Protein AF-A0A9D9EZB7-F1 (afdb_monomer)

Secondary structure (DSSP, 8-state):
------------GGGHHHHHHHHHHHHHH-SS---SSPPPHHHHHHHHHHHHHHHHHHHHHHHT-

Sequence (65 aa):
MEDNETIVRKAGPDDAESLVAIYSHYVENTAVSFEYVTPSVQEFRSRATASNFSIQQHIEEIMLR

Organism: NCBI:txid2840766

Nearest PDB structures (foldseek):
  5jtf-assembly1_B  TM=9.692E-01  e=9.607E-03  Pseudomonas putida KT2440
  5dwn-assembly2_C  TM=8.667E-01  e=2.601E-02  Brucella ovis ATCC 25840
  3dr8-assembly1_A  TM=8.916E-01  e=2.841E-01  unclassified
  2jlm-assembly1_C  TM=8.641E-01  e=5.898E-01  Acinetobacter baylyi
  2jlm-assembly1_B  TM=7.708E-01  e=3.705E-01  Acinetobacter baylyi

pLDDT: mean 83.45, std 16.84, range [51.09, 97.75]

Structure (mmCIF, N/CA/C/O backbone):
data_AF-A0A9D9EZB7-F1
#
_entry.id   AF-A0A9D9EZB7-F1
#
loop_
_atom_site.group_PDB
_atom_site.id
_atom_site.type_symbol
_atom_site.label_atom_id
_atom_site.label_alt_id
_atom_site.label_comp_id
_atom_site.label_asym_id
_atom_site.label_entity_id
_atom_site.label_seq_id
_atom_site.pdbx_PDB_ins_code
_atom_site.Cartn_x
_atom_site.Cartn_y
_atom_site.Cartn_z
_atom_site.occupancy
_atom_site.B_iso_or_equiv
_atom_site.auth_seq_id
_atom_site.auth_comp_id
_atom_site.auth_asym_id
_atom_site.auth_atom_id
_atom_site.pdbx_PDB_model_num
ATOM 1 N N . MET A 1 1 ? 8.833 -28.777 -12.226 1.00 52.62 1 MET A N 1
ATOM 2 C CA . MET A 1 1 ? 8.218 -27.491 -11.854 1.00 52.62 1 MET A CA 1
ATOM 3 C C . MET A 1 1 ? 8.940 -26.472 -12.698 1.00 52.62 1 MET A C 1
ATOM 5 O O . MET A 1 1 ? 10.159 -26.537 -12.743 1.00 52.62 1 MET A O 1
ATOM 9 N N . GLU A 1 2 ? 8.214 -25.708 -13.499 1.00 66.06 2 GLU A N 1
ATOM 10 C CA . GLU A 1 2 ? 8.821 -24.681 -14.345 1.00 66.06 2 GLU A CA 1
ATOM 11 C C . GLU A 1 2 ? 9.397 -23.614 -13.407 1.00 66.06 2 GLU A C 1
ATOM 13 O O . GLU A 1 2 ? 8.665 -23.096 -12.560 1.00 66.06 2 GLU A O 1
ATOM 18 N N . ASP A 1 3 ? 10.707 -23.368 -13.477 1.00 65.69 3 ASP A N 1
ATOM 19 C CA . ASP A 1 3 ? 11.339 -22.275 -12.739 1.00 65.69 3 ASP A CA 1
ATOM 20 C C . ASP A 1 3 ? 10.799 -20.973 -13.327 1.00 65.69 3 ASP A C 1
ATOM 22 O O . ASP A 1 3 ? 11.244 -20.504 -14.373 1.00 65.69 3 ASP A O 1
ATOM 26 N N . ASN A 1 4 ? 9.770 -20.423 -12.686 1.00 74.25 4 ASN A N 1
ATOM 27 C CA . ASN A 1 4 ? 9.230 -19.133 -13.070 1.00 74.25 4 ASN A CA 1
ATOM 28 C C . ASN A 1 4 ? 10.234 -18.073 -12.610 1.00 74.25 4 ASN A C 1
ATOM 30 O O . ASN A 1 4 ? 10.329 -17.762 -11.418 1.00 74.25 4 ASN A O 1
ATOM 34 N N . GLU A 1 5 ? 11.039 -17.590 -13.551 1.00 84.50 5 GLU A N 1
ATOM 35 C CA . GLU A 1 5 ? 12.090 -16.613 -13.299 1.00 84.50 5 GLU A CA 1
ATOM 36 C C . GLU A 1 5 ? 11.516 -15.406 -12.540 1.00 84.50 5 GLU A C 1
ATOM 38 O O . GLU A 1 5 ? 10.659 -14.670 -13.030 1.00 84.50 5 GLU A O 1
ATOM 43 N N . THR A 1 6 ? 11.955 -15.224 -11.293 1.00 88.00 6 THR A N 1
ATOM 44 C CA . THR A 1 6 ? 11.491 -14.127 -10.440 1.00 88.00 6 THR A CA 1
ATOM 45 C C . THR A 1 6 ? 12.357 -12.901 -10.689 1.00 88.00 6 THR A C 1
ATOM 47 O O . THR A 1 6 ? 13.510 -12.842 -10.266 1.00 88.00 6 THR A O 1
ATOM 50 N N . ILE A 1 7 ? 11.794 -11.905 -11.370 1.00 91.88 7 ILE A N 1
ATOM 51 C CA . ILE A 1 7 ? 12.493 -10.666 -11.717 1.00 91.88 7 ILE A CA 1
ATOM 52 C C . ILE A 1 7 ? 12.227 -9.607 -10.642 1.00 91.88 7 ILE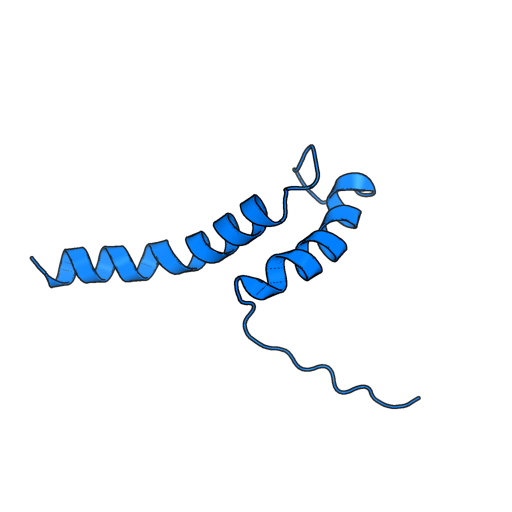 A C 1
ATOM 54 O O . ILE A 1 7 ? 11.081 -9.237 -10.387 1.00 91.88 7 ILE A O 1
ATOM 58 N N . VAL A 1 8 ? 13.293 -9.068 -10.043 1.00 92.69 8 VAL A N 1
ATOM 59 C CA . VAL A 1 8 ? 13.217 -7.923 -9.121 1.00 92.69 8 VAL A CA 1
ATOM 60 C C . VAL A 1 8 ? 13.497 -6.632 -9.889 1.00 92.69 8 VAL A C 1
ATOM 62 O O . VAL A 1 8 ? 14.520 -6.505 -10.557 1.00 92.69 8 VAL A O 1
ATOM 65 N N . ARG A 1 9 ? 12.601 -5.646 -9.771 1.00 94.12 9 ARG A N 1
ATOM 66 C CA . ARG A 1 9 ? 12.741 -4.314 -10.381 1.00 94.12 9 ARG A CA 1
ATOM 67 C C . ARG A 1 9 ? 12.340 -3.210 -9.407 1.00 94.12 9 ARG A C 1
ATOM 69 O O . ARG A 1 9 ? 11.691 -3.469 -8.397 1.00 94.12 9 ARG A O 1
ATOM 76 N N . LYS A 1 10 ? 12.682 -1.961 -9.734 1.00 91.06 10 LYS A N 1
ATOM 77 C CA . LYS A 1 10 ? 12.206 -0.796 -8.977 1.00 91.06 10 LYS A CA 1
ATOM 78 C C . LYS A 1 10 ? 10.676 -0.703 -9.072 1.00 91.06 10 LYS A C 1
ATOM 80 O O . LYS A 1 10 ? 10.119 -0.797 -10.169 1.00 91.06 10 LYS A O 1
ATOM 85 N N . ALA A 1 11 ? 10.027 -0.512 -7.927 1.00 90.19 11 ALA A N 1
ATOM 86 C CA . ALA A 1 11 ? 8.597 -0.245 -7.855 1.00 90.19 11 ALA A CA 1
A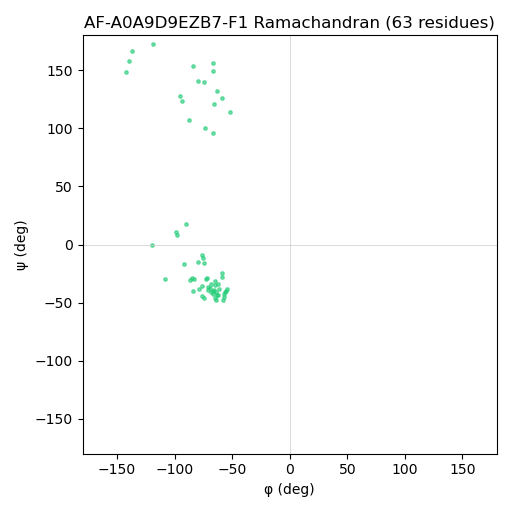TOM 87 C C . ALA A 1 11 ? 8.294 1.195 -8.299 1.00 90.19 11 ALA A C 1
ATOM 89 O O . ALA A 1 11 ? 9.037 2.128 -7.970 1.00 90.19 11 ALA A O 1
ATOM 90 N N . GLY A 1 12 ? 7.213 1.363 -9.054 1.00 90.12 12 GLY A N 1
ATOM 91 C CA . GLY A 1 12 ? 6.698 2.647 -9.513 1.00 90.12 12 GLY A CA 1
ATOM 92 C C . GLY A 1 12 ? 5.283 2.928 -8.996 1.00 90.12 12 GLY A C 1
ATOM 93 O O . GLY A 1 12 ? 4.649 2.052 -8.411 1.00 90.12 12 GLY A O 1
ATOM 94 N N . PRO A 1 13 ? 4.751 4.142 -9.227 1.00 90.69 13 PRO A N 1
ATOM 95 C CA . PRO A 1 13 ? 3.407 4.524 -8.779 1.00 90.69 13 PRO A CA 1
ATOM 96 C C . PRO A 1 13 ? 2.291 3.628 -9.332 1.00 90.69 13 PRO A C 1
ATOM 98 O O . PRO A 1 13 ? 1.254 3.470 -8.691 1.00 90.69 13 PRO A O 1
ATOM 101 N N . ASP A 1 14 ? 2.500 3.031 -10.505 1.00 94.00 14 ASP A N 1
ATOM 102 C CA . ASP A 1 14 ? 1.522 2.146 -11.142 1.00 94.00 14 ASP A CA 1
ATOM 103 C C . ASP A 1 14 ? 1.433 0.765 -10.487 1.00 94.00 14 ASP A C 1
ATOM 105 O O . ASP A 1 14 ? 0.417 0.092 -10.625 1.00 94.00 14 ASP A O 1
ATOM 109 N N . ASP A 1 15 ? 2.424 0.386 -9.676 1.00 95.50 15 ASP A N 1
ATOM 110 C CA . ASP A 1 15 ? 2.377 -0.848 -8.889 1.00 95.50 15 ASP A CA 1
ATOM 111 C C . ASP A 1 15 ? 1.463 -0.721 -7.654 1.00 95.50 15 ASP A C 1
ATOM 113 O O . ASP A 1 15 ? 1.185 -1.717 -6.987 1.00 95.50 15 ASP A O 1
ATOM 117 N N . ALA A 1 16 ? 0.980 0.488 -7.329 1.00 95.62 16 ALA A N 1
ATOM 118 C CA . ALA A 1 16 ? 0.268 0.773 -6.081 1.00 95.62 16 ALA A CA 1
ATOM 119 C C . ALA A 1 16 ? -0.965 -0.114 -5.861 1.00 95.62 16 ALA A C 1
ATOM 121 O O . ALA A 1 16 ? -1.184 -0.570 -4.745 1.00 95.62 16 ALA A O 1
ATOM 122 N N . GLU A 1 17 ? -1.753 -0.389 -6.900 1.00 97.44 17 GLU A N 1
ATOM 123 C CA . GLU A 1 17 ? -2.945 -1.237 -6.773 1.00 97.44 17 GLU A CA 1
ATOM 124 C C . GLU A 1 17 ? -2.577 -2.673 -6.378 1.00 97.44 17 GLU A C 1
ATOM 126 O O . GLU A 1 17 ? -3.118 -3.218 -5.417 1.00 97.44 17 GLU A O 1
ATOM 131 N N . SER A 1 18 ? -1.588 -3.254 -7.063 1.00 96.56 18 SER A N 1
ATOM 132 C CA . SER A 1 18 ? -1.110 -4.611 -6.775 1.00 96.56 18 SER A CA 1
ATOM 133 C C . SER A 1 18 ? -0.454 -4.700 -5.396 1.00 96.56 18 SER A C 1
ATOM 135 O O . SER A 1 18 ? -0.667 -5.665 -4.663 1.00 96.56 18 SER A O 1
ATOM 137 N N . LEU A 1 19 ? 0.311 -3.677 -5.007 1.00 96.00 19 LEU A N 1
ATOM 138 C CA . LEU A 1 19 ? 0.941 -3.613 -3.689 1.00 96.00 19 LEU A CA 1
ATOM 139 C C . LEU A 1 19 ? -0.092 -3.472 -2.566 1.00 96.00 19 LEU A C 1
ATOM 141 O O . LEU A 1 19 ? 0.051 -4.143 -1.548 1.00 96.00 19 LEU A O 1
ATOM 145 N N . VAL A 1 20 ? -1.148 -2.671 -2.751 1.00 97.56 20 VAL A N 1
ATOM 146 C CA . VAL A 1 20 ? -2.249 -2.556 -1.778 1.00 97.56 20 VAL A CA 1
ATOM 147 C C . VAL A 1 20 ? -2.990 -3.880 -1.627 1.00 97.56 20 VAL A C 1
ATOM 149 O O . VAL A 1 20 ? -3.284 -4.266 -0.500 1.00 97.56 20 VAL A O 1
ATOM 152 N N . ALA A 1 21 ? -3.234 -4.611 -2.717 1.00 97.38 21 ALA A N 1
ATOM 153 C CA . ALA A 1 21 ? -3.893 -5.917 -2.656 1.00 97.38 21 ALA A CA 1
ATOM 154 C C . ALA A 1 21 ? -3.091 -6.963 -1.856 1.00 97.38 21 ALA A C 1
ATOM 156 O O . ALA A 1 21 ? -3.678 -7.804 -1.181 1.00 97.38 21 ALA A O 1
ATOM 157 N N . ILE A 1 22 ? -1.756 -6.908 -1.906 1.00 96.75 22 ILE A N 1
ATOM 158 C CA . ILE A 1 22 ? -0.887 -7.751 -1.069 1.00 96.75 22 ILE A CA 1
ATOM 159 C C . ILE A 1 22 ? -0.859 -7.225 0.374 1.00 96.75 22 ILE A C 1
ATOM 161 O O . ILE A 1 22 ? -0.938 -7.995 1.330 1.00 96.75 22 ILE A O 1
ATOM 165 N N . TYR A 1 23 ? -0.732 -5.906 0.537 1.00 96.44 23 TYR A N 1
ATOM 166 C CA . TYR A 1 23 ? -0.572 -5.256 1.834 1.00 96.44 23 TYR A CA 1
ATOM 167 C C . TYR A 1 23 ? -1.829 -5.339 2.710 1.00 96.44 23 TYR A C 1
ATOM 169 O O . TYR A 1 23 ? -1.700 -5.495 3.924 1.00 96.44 23 TYR A O 1
ATOM 177 N N . SER A 1 24 ? -3.027 -5.304 2.117 1.00 97.38 24 SER A N 1
ATOM 178 C CA . SER A 1 24 ? -4.312 -5.367 2.831 1.00 97.38 24 SER A CA 1
ATOM 179 C C . SER A 1 24 ? -4.412 -6.581 3.748 1.00 97.38 24 SER A C 1
ATOM 181 O O . SER A 1 24 ? -4.874 -6.465 4.881 1.00 97.38 24 SER A O 1
ATOM 183 N N . HIS A 1 25 ? -3.881 -7.731 3.319 1.00 97.12 25 HIS A N 1
ATOM 184 C CA . HIS A 1 25 ? -3.859 -8.932 4.142 1.00 97.12 25 HIS A CA 1
ATOM 185 C C . HIS A 1 25 ? -3.148 -8.696 5.481 1.00 97.12 25 HIS A C 1
ATOM 187 O O . HIS A 1 25 ? -3.648 -9.120 6.521 1.00 97.12 25 HIS A O 1
ATOM 193 N N . TYR A 1 26 ? -2.014 -7.992 5.464 1.00 96.81 26 TYR A N 1
ATOM 194 C CA . TYR A 1 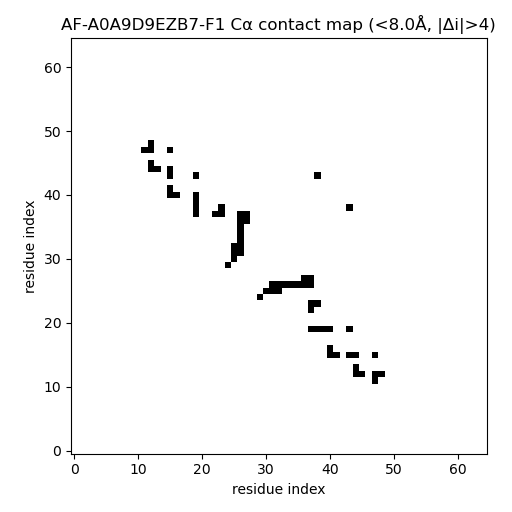26 ? -1.237 -7.701 6.666 1.00 96.81 26 TYR A CA 1
ATOM 195 C C . TYR A 1 26 ? -1.913 -6.683 7.579 1.00 96.81 26 TYR A C 1
ATOM 197 O O . TYR A 1 26 ? -1.711 -6.756 8.790 1.00 96.81 26 TYR A O 1
ATOM 205 N N . VAL A 1 27 ? -2.711 -5.770 7.025 1.00 97.25 27 VAL A N 1
ATOM 206 C CA . VAL A 1 27 ? -3.495 -4.815 7.816 1.00 97.25 27 VAL A CA 1
ATOM 207 C C . VAL A 1 27 ? -4.688 -5.500 8.476 1.00 97.25 27 VAL A C 1
ATOM 209 O O . VAL A 1 27 ? -4.931 -5.324 9.663 1.00 97.25 27 VAL A O 1
ATOM 212 N N . GLU A 1 28 ? -5.413 -6.318 7.720 1.00 97.06 28 GLU A N 1
ATOM 213 C CA . GLU A 1 28 ? -6.704 -6.857 8.153 1.00 97.06 28 GLU A CA 1
ATOM 214 C C . GLU A 1 28 ? -6.579 -8.144 8.971 1.00 97.06 28 GLU A C 1
ATOM 216 O O . GLU A 1 28 ? -7.418 -8.420 9.826 1.00 97.06 28 GLU A O 1
ATOM 221 N N . ASN A 1 29 ? -5.546 -8.950 8.711 1.00 97.75 29 ASN A N 1
ATOM 222 C CA . ASN A 1 29 ? -5.468 -10.322 9.221 1.00 97.75 29 ASN A CA 1
ATOM 223 C C . ASN A 1 29 ? -4.255 -10.573 10.120 1.00 97.75 29 ASN A C 1
ATOM 225 O O . ASN A 1 29 ? -4.065 -11.694 10.593 1.00 97.75 29 ASN A O 1
ATOM 229 N N . THR A 1 30 ? -3.410 -9.567 10.353 1.00 95.94 30 THR A N 1
ATOM 230 C CA . THR A 1 30 ? -2.199 -9.726 11.166 1.00 95.94 30 THR A CA 1
ATOM 231 C C . THR A 1 30 ? -1.966 -8.514 12.063 1.00 95.94 30 THR A C 1
ATOM 233 O O . THR A 1 30 ? -2.401 -7.414 11.755 1.00 95.94 30 THR A O 1
ATOM 236 N N . ALA A 1 31 ? -1.212 -8.693 13.150 1.00 94.06 31 ALA A N 1
ATOM 237 C CA . ALA A 1 31 ? -0.767 -7.595 14.017 1.00 94.06 31 ALA A CA 1
ATOM 238 C C . ALA A 1 31 ? 0.594 -7.002 13.588 1.00 94.06 31 ALA A C 1
ATOM 240 O O . ALA A 1 31 ? 1.281 -6.375 14.391 1.00 94.06 31 ALA A O 1
ATOM 241 N N . VAL A 1 32 ? 1.032 -7.263 12.348 1.00 95.88 32 VAL A N 1
ATOM 242 C CA . VAL A 1 32 ? 2.345 -6.821 11.846 1.00 95.88 32 VAL A CA 1
ATOM 243 C C . VAL A 1 32 ? 2.323 -5.346 11.451 1.00 95.88 32 VAL A C 1
ATOM 245 O O . VAL A 1 32 ? 3.304 -4.638 11.668 1.00 95.88 32 VAL A O 1
ATOM 248 N N . SER A 1 33 ? 1.223 -4.877 10.856 1.00 93.25 33 SER A N 1
ATOM 249 C CA . SER A 1 33 ? 1.075 -3.472 10.474 1.00 93.25 33 SER A CA 1
ATOM 250 C C . SER A 1 33 ? 0.597 -2.623 11.656 1.00 93.25 33 SER A C 1
ATOM 252 O O . SER A 1 33 ? -0.070 -3.125 12.557 1.00 93.25 33 SER A O 1
ATOM 254 N N . PHE A 1 34 ? 0.921 -1.329 11.640 1.00 94.38 34 PHE A N 1
ATOM 255 C CA . PHE A 1 34 ? 0.398 -0.350 12.606 1.00 94.38 34 PHE A CA 1
ATOM 256 C C . PHE A 1 34 ? -0.774 0.458 12.022 1.00 94.38 34 PHE A C 1
ATOM 258 O O . PHE A 1 34 ? -1.185 1.467 12.591 1.00 94.38 34 PHE A O 1
ATOM 265 N N . GLU A 1 35 ? -1.289 0.041 10.867 1.00 95.69 35 GLU A N 1
ATOM 266 C CA . GLU A 1 35 ? -2.436 0.672 10.228 1.00 95.69 35 GLU A CA 1
ATOM 267 C C . GLU A 1 35 ? -3.727 0.190 10.893 1.00 95.69 35 GLU A C 1
ATOM 269 O O . GLU A 1 35 ? -3.871 -0.985 11.227 1.00 95.69 35 GLU A O 1
ATOM 274 N N . TYR A 1 36 ? -4.686 1.098 11.067 1.00 94.19 36 TYR A N 1
ATOM 275 C CA . TYR A 1 36 ? -6.020 0.740 11.563 1.00 94.19 36 TYR A CA 1
ATOM 276 C C . TYR A 1 36 ? -6.938 0.233 10.449 1.00 94.19 36 TYR A C 1
ATOM 278 O O . TYR A 1 36 ? -7.851 -0.549 10.702 1.00 94.19 36 TYR A O 1
ATOM 286 N N . VAL A 1 37 ? -6.727 0.723 9.227 1.00 96.75 37 VAL A N 1
ATOM 287 C CA . VAL A 1 37 ? -7.502 0.383 8.032 1.00 96.75 37 VAL A CA 1
ATOM 288 C C . VAL A 1 37 ? -6.566 0.310 6.836 1.00 96.75 37 VAL A C 1
ATOM 290 O O . VAL A 1 37 ? -5.571 1.033 6.775 1.00 96.75 37 VAL A O 1
ATOM 293 N N . THR A 1 38 ? -6.883 -0.553 5.874 1.00 97.12 38 THR A N 1
ATOM 294 C CA . THR A 1 38 ? -6.115 -0.654 4.630 1.00 97.12 38 THR A CA 1
ATOM 295 C C . THR A 1 38 ? -6.126 0.703 3.907 1.00 97.12 38 THR A C 1
ATOM 297 O O . THR A 1 38 ? -7.211 1.239 3.657 1.00 97.12 38 THR A O 1
ATOM 300 N N . PRO A 1 39 ? -4.957 1.279 3.554 1.00 96.88 39 PRO A N 1
ATOM 301 C CA . PRO A 1 39 ? -4.906 2.554 2.848 1.00 96.88 39 PRO A CA 1
ATOM 302 C C . PRO A 1 39 ? -5.490 2.419 1.440 1.00 96.88 39 PRO A C 1
ATOM 304 O O . PRO A 1 39 ? -5.367 1.382 0.785 1.00 96.88 39 PRO A O 1
ATOM 307 N N . SER A 1 40 ? -6.087 3.498 0.935 1.00 97.69 40 SER A N 1
ATOM 308 C CA . SER A 1 40 ? -6.569 3.516 -0.451 1.00 97.69 40 SER A CA 1
ATOM 309 C C . SER A 1 40 ? -5.407 3.448 -1.450 1.00 97.69 40 SER A C 1
ATOM 311 O O . SER A 1 40 ? -4.295 3.897 -1.162 1.00 97.69 40 SER A O 1
ATOM 313 N N . VAL A 1 41 ? -5.669 2.974 -2.674 1.00 97.12 41 VAL A N 1
ATOM 314 C CA . VAL A 1 41 ? -4.666 2.958 -3.759 1.00 97.12 41 VAL A CA 1
ATOM 315 C C . VAL A 1 41 ? -4.089 4.351 -4.013 1.00 97.12 41 VAL A C 1
ATOM 317 O O . VAL A 1 41 ? -2.884 4.491 -4.207 1.00 97.12 41 VAL A O 1
ATOM 320 N N . GLN A 1 42 ? -4.923 5.393 -3.966 1.00 96.50 42 GLN A N 1
ATOM 321 C CA . GLN A 1 42 ? -4.483 6.771 -4.185 1.00 96.50 42 GLN A CA 1
ATOM 322 C C . GLN A 1 42 ? -3.547 7.261 -3.075 1.00 96.50 42 GLN A C 1
ATOM 324 O O . GLN A 1 42 ? -2.528 7.899 -3.351 1.00 96.50 42 GLN A O 1
ATOM 329 N N . GLU A 1 43 ? -3.870 6.952 -1.821 1.00 94.25 43 GLU A N 1
ATOM 330 C CA . GLU A 1 43 ? -3.022 7.287 -0.681 1.00 94.25 43 GLU A CA 1
ATOM 331 C C . GLU A 1 43 ? -1.690 6.533 -0.754 1.00 94.25 43 GLU A C 1
ATOM 333 O O . GLU A 1 43 ? -0.627 7.142 -0.637 1.00 94.25 43 GLU A O 1
ATOM 338 N N . PHE A 1 44 ? -1.731 5.230 -1.038 1.00 93.62 44 PHE A N 1
ATOM 339 C CA . PHE A 1 44 ? -0.536 4.401 -1.167 1.00 93.62 44 PHE A CA 1
ATOM 340 C C . PHE A 1 44 ? 0.365 4.867 -2.320 1.00 93.62 44 PHE A C 1
ATOM 342 O O . PHE A 1 44 ? 1.578 5.007 -2.151 1.00 93.62 44 PHE A O 1
ATOM 349 N N . ARG A 1 45 ? -0.231 5.200 -3.474 1.00 93.94 45 ARG A N 1
ATOM 350 C CA . ARG A 1 45 ? 0.461 5.810 -4.620 1.00 93.94 45 ARG A CA 1
ATOM 351 C C . ARG A 1 45 ? 1.140 7.120 -4.217 1.00 93.94 45 ARG A C 1
ATOM 353 O O . ARG A 1 45 ? 2.306 7.325 -4.544 1.00 93.94 45 ARG A O 1
ATOM 360 N N . SER A 1 46 ? 0.437 7.968 -3.466 1.00 91.31 46 SER A N 1
ATOM 361 C CA . SER A 1 46 ? 0.968 9.252 -2.990 1.00 91.31 46 SER A CA 1
ATOM 362 C C . SER A 1 46 ? 2.168 9.055 -2.058 1.00 91.31 46 SER A C 1
ATOM 364 O O . SER A 1 46 ? 3.198 9.710 -2.237 1.00 91.31 46 SER A O 1
ATOM 366 N N . ARG A 1 47 ? 2.089 8.094 -1.124 1.00 89.81 47 ARG A N 1
ATOM 367 C CA . ARG A 1 47 ? 3.209 7.707 -0.246 1.00 89.81 47 ARG A CA 1
ATOM 368 C C . ARG A 1 47 ? 4.424 7.250 -1.064 1.00 89.81 47 ARG A C 1
ATOM 370 O O . ARG A 1 47 ? 5.521 7.759 -0.848 1.00 89.81 47 ARG A O 1
ATOM 377 N N . ALA A 1 48 ? 4.222 6.376 -2.053 1.00 86.12 48 ALA A N 1
ATOM 378 C CA . ALA A 1 48 ? 5.292 5.880 -2.922 1.00 86.12 48 ALA A CA 1
ATOM 379 C C . ALA A 1 48 ? 5.973 7.000 -3.732 1.00 86.12 48 ALA A C 1
ATOM 381 O O . ALA A 1 48 ? 7.194 7.003 -3.893 1.00 86.12 48 ALA A O 1
ATOM 382 N N . THR A 1 49 ? 5.205 7.983 -4.213 1.00 83.75 49 THR A N 1
ATOM 383 C CA . THR A 1 49 ? 5.768 9.151 -4.911 1.00 83.75 49 THR A CA 1
ATOM 384 C C . THR A 1 49 ? 6.516 10.099 -3.973 1.00 83.75 49 THR A C 1
ATOM 386 O O . THR A 1 49 ? 7.567 10.620 -4.349 1.00 83.75 49 THR A O 1
ATOM 389 N N . ALA A 1 50 ? 6.031 10.283 -2.740 1.00 76.44 50 ALA A N 1
ATOM 390 C CA . ALA A 1 50 ? 6.663 11.149 -1.747 1.00 76.44 50 ALA A CA 1
ATOM 391 C C . ALA A 1 50 ? 8.046 10.629 -1.324 1.00 76.44 50 ALA A C 1
ATOM 393 O O . ALA A 1 50 ? 8.974 11.421 -1.147 1.00 76.44 50 ALA A O 1
ATOM 394 N N . SER A 1 51 ? 8.225 9.304 -1.258 1.00 62.34 51 SER A N 1
ATOM 395 C CA . SER A 1 51 ? 9.519 8.673 -0.967 1.00 62.34 51 SER A CA 1
ATOM 396 C C . SER A 1 51 ? 10.628 9.034 -1.970 1.00 62.34 51 SER A C 1
ATOM 398 O O . SER A 1 51 ? 11.798 9.020 -1.599 1.00 62.34 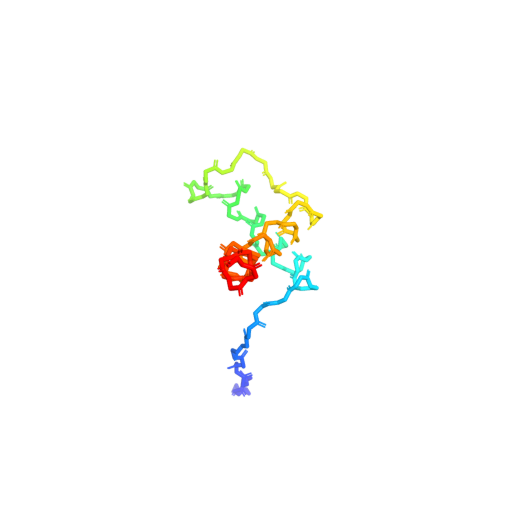51 SER A O 1
ATOM 400 N N . ASN A 1 52 ? 10.292 9.411 -3.212 1.00 55.56 52 ASN A N 1
ATOM 401 C CA . ASN A 1 52 ? 11.268 9.858 -4.219 1.00 55.56 52 ASN A CA 1
ATOM 402 C C . ASN A 1 52 ? 11.496 11.383 -4.237 1.00 55.56 52 ASN A C 1
ATOM 404 O O . ASN A 1 52 ? 12.473 11.841 -4.829 1.00 55.56 52 ASN A O 1
ATOM 408 N N . PHE A 1 53 ? 10.611 12.180 -3.632 1.00 51.69 53 PHE A N 1
ATOM 409 C CA . PHE A 1 53 ? 10.612 13.641 -3.784 1.00 51.69 53 PHE A CA 1
ATOM 410 C C . PHE A 1 53 ? 11.573 14.344 -2.810 1.00 51.69 53 PHE A C 1
ATOM 412 O O . PHE A 1 53 ? 12.145 15.384 -3.132 1.00 51.69 53 PHE A O 1
ATOM 419 N N . SER A 1 54 ? 11.822 13.745 -1.639 1.00 51.19 54 SER A N 1
ATOM 420 C CA . SER A 1 54 ? 12.485 14.437 -0.525 1.00 51.19 54 SER A CA 1
ATOM 421 C C . SER A 1 54 ? 14.001 14.643 -0.672 1.00 51.19 54 SER A C 1
ATOM 423 O O . SER A 1 54 ? 14.568 15.396 0.114 1.00 51.19 54 SER A O 1
ATOM 425 N N . ILE A 1 55 ? 14.669 14.012 -1.645 1.00 54.16 55 ILE A N 1
ATOM 426 C CA . ILE A 1 55 ? 16.131 14.151 -1.826 1.00 54.16 55 ILE A CA 1
ATOM 427 C C . ILE A 1 55 ? 16.482 14.981 -3.070 1.00 54.16 55 ILE A C 1
ATOM 429 O O . ILE A 1 55 ? 17.497 15.664 -3.083 1.00 54.16 55 ILE A O 1
ATOM 433 N N . GLN A 1 56 ? 15.645 14.970 -4.112 1.00 51.19 56 GLN A N 1
ATOM 434 C CA . GLN A 1 56 ? 15.935 15.679 -5.368 1.00 51.19 56 GLN A CA 1
ATOM 435 C C . GLN A 1 56 ? 15.527 17.159 -5.309 1.00 51.19 56 GLN A C 1
ATOM 437 O O . GLN A 1 56 ? 16.289 18.017 -5.737 1.00 51.19 56 GLN A O 1
ATOM 442 N N . GLN A 1 57 ? 14.381 17.481 -4.700 1.00 54.22 57 GLN A N 1
ATOM 443 C CA . GLN A 1 57 ? 13.874 18.862 -4.651 1.00 54.22 57 GLN A CA 1
ATOM 444 C C . GLN A 1 57 ? 14.723 19.775 -3.763 1.00 54.22 57 GLN A C 1
ATOM 446 O O . GLN A 1 57 ? 14.969 20.927 -4.106 1.00 54.22 57 GLN A O 1
ATOM 451 N N . HIS A 1 58 ? 15.233 19.245 -2.647 1.00 51.09 58 HIS A N 1
ATOM 452 C CA . HIS A 1 58 ? 16.077 20.0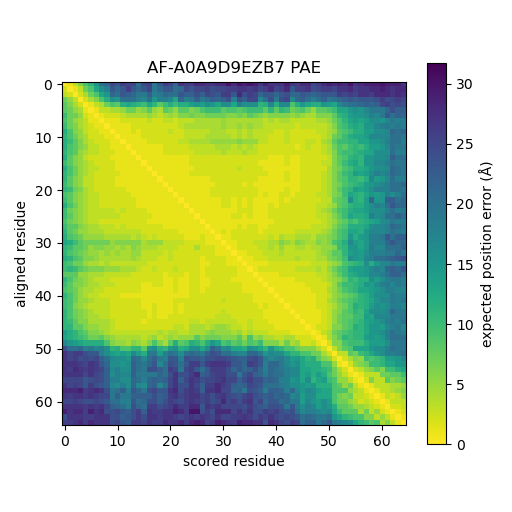25 -1.744 1.00 51.09 58 HIS A CA 1
ATOM 453 C C . HIS A 1 58 ? 17.476 20.288 -2.332 1.00 51.09 58 HIS A C 1
ATOM 455 O O . HIS A 1 58 ? 18.063 21.330 -2.063 1.00 51.09 58 HIS A O 1
ATOM 461 N N . ILE A 1 59 ? 18.004 19.388 -3.176 1.00 59.25 59 ILE A N 1
ATOM 462 C CA . ILE A 1 59 ? 19.286 19.598 -3.872 1.00 59.25 59 ILE A CA 1
ATOM 463 C C . ILE A 1 59 ? 19.152 20.681 -4.954 1.00 59.25 59 ILE A C 1
ATOM 465 O O . ILE A 1 59 ? 20.054 21.503 -5.088 1.00 59.25 59 ILE A O 1
ATOM 469 N N . GLU A 1 60 ? 18.036 20.735 -5.688 1.00 59.69 60 GLU A N 1
ATOM 470 C CA . GLU A 1 60 ? 17.812 21.777 -6.702 1.00 59.69 60 GLU A CA 1
ATOM 471 C C . GLU A 1 60 ? 17.633 23.174 -6.086 1.00 59.69 60 GLU A C 1
ATOM 473 O O . GLU A 1 60 ? 18.229 24.130 -6.579 1.00 59.69 60 GLU A O 1
ATOM 478 N N . GLU A 1 61 ? 16.909 23.304 -4.967 1.00 63.50 61 GLU A N 1
ATOM 479 C CA . GLU A 1 61 ? 16.786 24.586 -4.249 1.00 63.50 61 GLU A CA 1
ATOM 480 C C . GLU A 1 61 ? 18.115 25.085 -3.657 1.00 63.50 61 GLU A C 1
ATOM 482 O O . GLU A 1 61 ? 18.326 26.296 -3.567 1.00 63.50 61 GLU A O 1
ATOM 487 N N . ILE A 1 62 ? 19.009 24.173 -3.260 1.00 62.06 62 ILE A N 1
ATOM 488 C CA . ILE A 1 62 ? 20.351 24.511 -2.762 1.00 62.06 62 ILE A CA 1
ATOM 489 C C . ILE A 1 62 ? 21.292 24.895 -3.913 1.00 62.06 62 ILE A C 1
ATOM 491 O O . ILE A 1 62 ? 22.114 25.785 -3.740 1.00 62.06 62 ILE A O 1
ATOM 495 N N . MET A 1 63 ? 21.175 24.256 -5.082 1.00 62.44 63 MET A N 1
ATOM 496 C CA . MET A 1 63 ? 22.034 24.511 -6.252 1.00 62.44 63 MET A CA 1
ATOM 497 C C . MET A 1 63 ? 21.633 25.761 -7.060 1.00 62.44 63 MET A C 1
ATOM 499 O O . MET A 1 63 ? 22.417 26.225 -7.886 1.00 62.44 63 MET A O 1
ATOM 503 N N . LEU A 1 64 ? 20.425 26.299 -6.851 1.00 56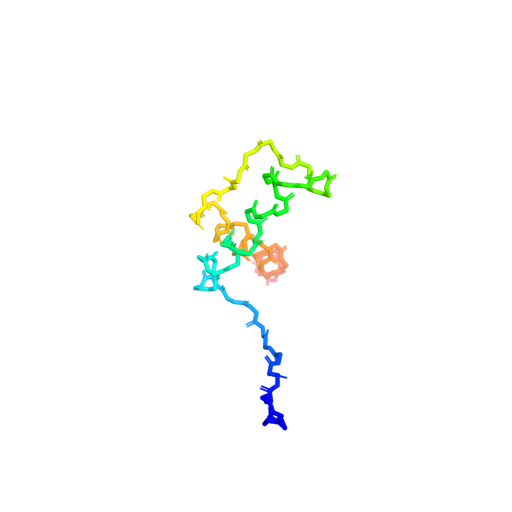.94 64 LEU A N 1
ATOM 504 C CA . LEU A 1 64 ? 19.908 27.521 -7.493 1.00 56.94 64 LEU A CA 1
ATOM 505 C C . LEU A 1 64 ? 20.047 28.790 -6.621 1.00 56.94 64 LEU A C 1
ATOM 507 O O . LEU A 1 64 ? 19.527 29.845 -6.993 1.00 56.94 64 LEU A O 1
ATOM 511 N N . ARG A 1 65 ? 20.743 28.703 -5.481 1.00 55.72 65 ARG A N 1
ATOM 512 C CA . ARG A 1 65 ? 21.184 29.838 -4.652 1.00 55.72 65 ARG A CA 1
ATOM 513 C C . ARG A 1 65 ? 22.703 29.946 -4.659 1.00 55.72 65 ARG A C 1
ATOM 515 O O . ARG A 1 65 ? 23.182 31.090 -4.502 1.00 55.72 65 ARG A O 1
#

Foldseek 3Di:
DPPPDDDDDDDALVCLVVVLVVCQCCQPPHPPDPDVHRDDSVVSSVVRVVVPCVPVVVVVVVVVD

Mean predicted aligned error: 9.51 Å

Radius of gyration: 16.65 Å; Cα contacts (8 Å, |Δi|>4): 34; chains: 1; bounding box: 30×57×28 Å

Solvent-accessible surface area (backbone atoms only — not comparable to full-atom values): 4167 Å² total; per-residue (Å²): 130,84,84,74,81,81,83,88,75,87,86,55,61,84,47,24,58,64,49,39,67,60,48,35,52,40,39,77,75,43,87,80,46,90,52,93,63,67,71,52,48,68,58,49,23,50,53,60,52,50,74,64,46,74,67,57,57,59,50,53,62,61,74,76,108

=== Feature glossary ===
A reading guide for the features in this record.

Start from the sequence.

  · This is the polypeptide sequence — one letter per residue, N-terminus first. Length ranges from a few dozen residues for small domains to over a thousand for large multi-domain proteins.

Fold it, and you get atomic coordinates and the backbone conformation that goes with them.

  · Structure coordinates are given as an mmCIF _atom_site loop: one row per atom with element, residue name, chain id, sequence number, and x/y/z position in Å. Only the four main-chain atoms per residue are included here; side chains are omitted to keep the record compact.

  · Backbone dihedral angles. Every residue except chain termini has a φ (preceding-C → N → Cα → C) and a ψ (N → Cα → C → next-N). They are reported in degrees following the IUPAC sign convention. Secondary structure is essentially a statement about which (φ, ψ) basin each residue occupies.

  · The SS8 strin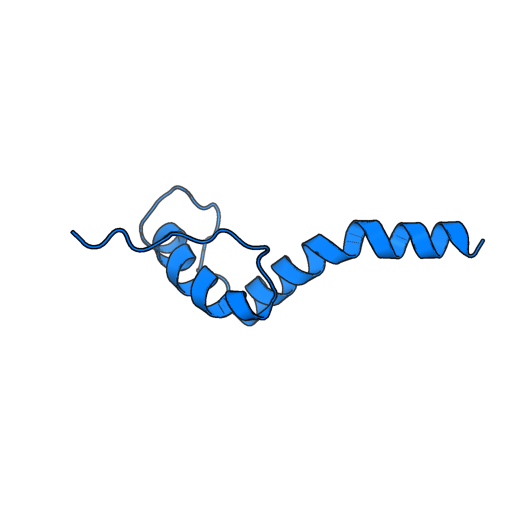g is DSSP's per-residue secondary-structure call. α-helix (H) means an i→i+4 H-bond ladder; β-strand (E) means the residue participates in a β-sheet; 3₁₀ (G) and π (I) are tight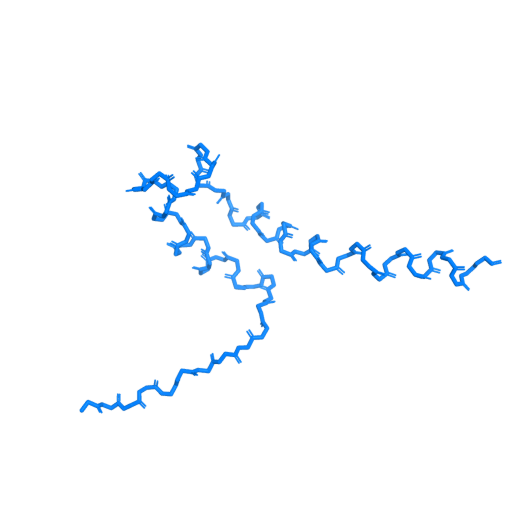er and wider helices; T/S are turns/bends; '-' is loop.

  · SS3 is a coarse helix/strand/coil call (letters a/b/c) made by the P-SEA algorithm from inter-Cα distances and dihedrals. It is less deta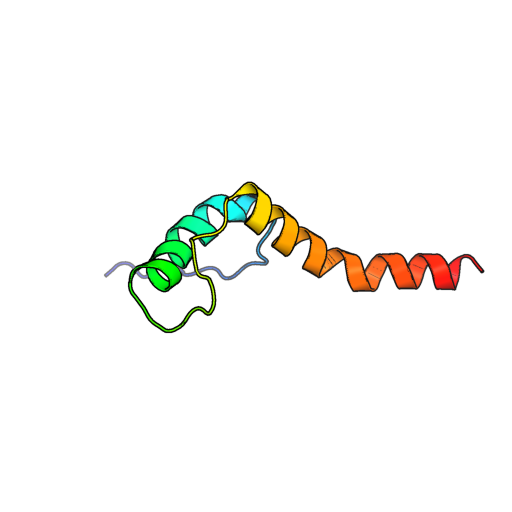iled than DSSP but needs only Cα positions.

Summarize the fold with a handful of shape descriptors and a per-residue structural alphabet.

  · Radius of gyration (Rg) is the root-mean-square distance of Cα atoms from their centroid — a single number for overall size and compactness. A globular domain of N residues has Rg ≈ 2.2·N^0.38 Å; an extended or disordered chain has a much larger Rg. The Cα contact count is the number of residue pairs whose Cα atoms are within 8 Å and are more than four positions apart in sequence — a standard proxy for tertiary packing density. The bounding box is the smallest axis-aligned box enclosing all Cα atoms.

  · The Foldseek 3Di string encodes local tertiary geometry as a 20-letter alphabet — one character per residue — derived from the relative positions of nearby Cα atoms. Unlike the amino-acid sequence, 3Di is a direct function of the 3D structure, so two proteins with the same fold have similar 3Di strings even at low sequence identity.

  · Solvent-accessible surface area (SASA) is the area in Å² traced out by the centre of a 1.4 Å probe sphere (a water molecule) rolled over the protein's van der Waals surface (Shrake–Rupley / Lee–Richards construction). Buried residues have near-zero SASA; fully exposed residues can exceed 200 Å². The total SASA scales roughly with the number of surface residues.

Ask how reliable the model is.

  · pLDDT (predicted Local Distance Difference Test) is AlphaFold's per-residue confidence score, ranging from 0 to 100. Values above 90 indicate high confidence (typically well-packed cores); 70–90 is confident; 50–70 low confidence; below 50 usually means the region is disordered or the prediction is unreliable there. AlphaFold stores pLDDT in the mmCIF B-factor column.

  · B-factor (Debye–Waller factor) reflects atomic displacement in the crystal lattice. It is an experimental observable (units Å²), not a prediction; low values mean the atom is pinned down, high values mean it moves or is heterogeneous across the crystal.

  · Predicted Aligned Error (PAE) is an AlphaFold confidence matrix: entry (i, j) is the expected error in the position of residue j, in ångströms, when the prediction is superimposed on the true structure at residue i. Low PAE within a block of residues means that block is internally rigid and well-predicted; high PAE between two blocks means their relative placement is uncertain even if each block individually is confident.

Place it in context: what it resembles, what it is annotated as, and how it looks.

  · Nearest PDB neighbors are the top structural matches found by Foldseek when searching this structure against the entire Protein Data Bank. Each hit reports a TM-score (0 to 1; >0.5 almost always implies the same fold) and an E-value. These are *structural* homologs — they may share no detectable sequence similarity.

  · Functional annotations link the protein to curated databases. InterPro entries identify conserved domains and families by matching the sequence against member-database signatures (Pfam, PROSITE, CDD, …). Gene Ontology (GO) terms describe molecular function, biological process, and cellular component in a controlled vocabulary. CATH places the structure in a hierarchical fold classification (Class/Architecture/Topology/Homologous-superfamily). The organism is the source species.

  · Three diagnostic plots accompany the record. The Cα contact map visualizes the tertiary structure as a 2D adjacency matrix (8 Å cutoff, sequence-local contacts suppressed). The Ramachandran plot shows the distribution of backbone (φ, ψ) torsions, with points in the α and β basins reflecting secondary structure content. The PAE plot shows AlphaFold's inter-residue confidence as a color matrix.

  · Six rendered views show the 3D structure from the faces of a cube — i.e. along ±x, ±y, ±z. Rendering representation is drawn randomly per protein from cartoon (secondary-structure ribbons), sticks (backbone bonds), or molecular surface; coloring is either N→C rainbow (blue at the N-terminus through red at the C-terminus) or one color per chain.